Protein AF-A0AA46AKM7-F1 (afdb_monomer_lite)

Foldseek 3Di:
DLVLLLVLLVCCVPDPVCPDPNCVLCLLVNLLSDLVVLVVCVVVVDPSNVLNLLLLQLLVVVCVPPVLSVVSQVVSVVSVNHRDPDDDADPVSNVSSVVVVVVVVVSCPPPPND

pLDDT: mean 87.67, std 10.3, range [48.66, 96.69]

Radius of gyration: 13.29 Å; chains: 1; bounding box: 33×30×36 Å

Structure (mmCIF, N/CA/C/O backbone):
data_AF-A0AA46AKM7-F1
#
_entry.id   AF-A0AA46AKM7-F1
#
loop_
_atom_site.group_PDB
_atom_site.id
_atom_site.type_symbol
_atom_site.label_atom_id
_atom_site.label_alt_id
_atom_site.label_comp_id
_atom_site.label_asym_id
_atom_site.label_entity_id
_atom_site.label_seq_id
_atom_site.pdbx_PDB_ins_code
_atom_site.Cartn_x
_atom_site.Cartn_y
_atom_site.Cartn_z
_atom_site.occupancy
_atom_site.B_iso_or_equiv
_atom_site.auth_seq_id
_atom_site.auth_comp_id
_atom_site.auth_asym_id
_atom_site.auth_atom_id
_atom_site.pdbx_PDB_model_num
ATOM 1 N N . MET A 1 1 ? 4.444 -9.827 -8.422 1.00 75.00 1 MET A N 1
ATOM 2 C CA . MET A 1 1 ? 3.774 -8.512 -8.361 1.00 75.00 1 MET A CA 1
ATOM 3 C C . MET A 1 1 ? 4.142 -7.679 -7.130 1.00 75.00 1 MET A C 1
ATOM 5 O O . MET A 1 1 ? 4.759 -6.644 -7.313 1.00 75.00 1 MET A O 1
ATOM 9 N N . TYR A 1 2 ? 3.870 -8.117 -5.889 1.00 81.25 2 TYR A N 1
ATOM 10 C CA . TYR A 1 2 ? 4.211 -7.331 -4.679 1.00 81.25 2 TYR A CA 1
ATOM 11 C C . TYR A 1 2 ? 5.691 -6.913 -4.609 1.00 81.25 2 TYR A C 1
ATOM 13 O O . TYR A 1 2 ? 5.985 -5.756 -4.356 1.00 81.25 2 TYR A O 1
ATOM 21 N N . ARG A 1 3 ? 6.627 -7.825 -4.919 1.00 84.81 3 ARG A N 1
ATOM 22 C CA . ARG A 1 3 ? 8.068 -7.514 -4.978 1.00 84.81 3 ARG A CA 1
ATOM 23 C C . ARG A 1 3 ? 8.402 -6.418 -5.999 1.00 84.81 3 ARG A C 1
ATOM 25 O O . ARG A 1 3 ? 9.187 -5.534 -5.695 1.00 84.81 3 ARG A O 1
ATOM 32 N N . ILE A 1 4 ? 7.775 -6.462 -7.173 1.00 83.69 4 ILE A N 1
ATOM 33 C CA . ILE A 1 4 ? 7.975 -5.480 -8.250 1.00 83.69 4 ILE A CA 1
ATOM 34 C C . ILE A 1 4 ? 7.446 -4.113 -7.811 1.00 83.69 4 ILE A C 1
ATOM 36 O O . ILE A 1 4 ? 8.093 -3.098 -8.054 1.00 83.69 4 ILE A O 1
ATOM 40 N N . LEU A 1 5 ? 6.309 -4.079 -7.104 1.00 87.75 5 LEU A N 1
ATOM 41 C CA . LEU A 1 5 ? 5.810 -2.853 -6.484 1.00 87.75 5 LEU A CA 1
ATOM 42 C C . LEU A 1 5 ? 6.773 -2.335 -5.414 1.00 87.75 5 LEU A C 1
ATOM 44 O O . LEU A 1 5 ? 7.080 -1.150 -5.425 1.00 87.75 5 LEU A O 1
ATOM 48 N N . SER A 1 6 ? 7.276 -3.196 -4.525 1.00 89.19 6 SER A N 1
ATOM 49 C CA . SER A 1 6 ? 8.264 -2.814 -3.509 1.00 89.19 6 SER A CA 1
ATOM 50 C C . SER A 1 6 ? 9.523 -2.214 -4.136 1.00 89.19 6 SER A C 1
ATOM 52 O O . SER A 1 6 ? 9.982 -1.166 -3.691 1.00 89.19 6 SER A O 1
ATOM 54 N N . GLU A 1 7 ? 10.055 -2.834 -5.192 1.00 88.56 7 GLU A N 1
ATOM 55 C CA . GLU A 1 7 ? 11.215 -2.332 -5.938 1.00 88.56 7 GLU A CA 1
ATOM 56 C C . GLU A 1 7 ? 10.895 -1.000 -6.632 1.00 88.56 7 GLU A C 1
ATOM 58 O O . GLU A 1 7 ? 11.678 -0.059 -6.552 1.00 88.56 7 GLU A O 1
ATOM 63 N N . SER A 1 8 ? 9.709 -0.875 -7.233 1.00 88.88 8 SER A N 1
ATOM 64 C CA . SER A 1 8 ? 9.261 0.353 -7.902 1.00 88.88 8 SER A CA 1
ATOM 65 C C . SER A 1 8 ? 9.059 1.509 -6.918 1.00 88.88 8 SER A C 1
ATOM 67 O O . SER A 1 8 ? 9.483 2.626 -7.199 1.00 88.88 8 SER A O 1
ATOM 69 N N . VAL A 1 9 ? 8.470 1.252 -5.745 1.00 90.38 9 VAL A N 1
ATOM 70 C CA . VAL A 1 9 ? 8.343 2.233 -4.655 1.00 90.38 9 VAL A CA 1
ATOM 71 C C . VAL A 1 9 ? 9.720 2.612 -4.121 1.00 90.38 9 VAL A C 1
ATOM 73 O O . VAL A 1 9 ? 9.983 3.793 -3.919 1.00 90.38 9 VAL A O 1
ATOM 76 N N . ASN A 1 10 ? 10.623 1.646 -3.935 1.00 89.44 10 ASN A N 1
ATOM 77 C CA . ASN A 1 10 ? 11.985 1.933 -3.499 1.00 89.44 10 ASN A CA 1
ATOM 78 C C . ASN A 1 10 ? 12.726 2.817 -4.513 1.00 89.44 10 ASN A C 1
ATOM 80 O O . ASN A 1 10 ? 13.341 3.805 -4.125 1.00 89.44 10 ASN A O 1
ATOM 84 N N . ASN A 1 11 ? 12.628 2.512 -5.806 1.00 88.56 11 ASN A N 1
ATOM 85 C CA . ASN A 1 11 ? 13.231 3.330 -6.857 1.00 88.56 11 ASN A CA 1
ATOM 86 C C . ASN A 1 11 ? 12.619 4.732 -6.877 1.00 88.56 11 ASN A C 1
ATOM 88 O O . ASN A 1 11 ? 13.351 5.714 -6.876 1.00 88.56 11 ASN A O 1
ATOM 92 N N . TYR A 1 12 ? 11.290 4.830 -6.795 1.00 87.12 12 TYR A N 1
ATOM 93 C CA . TYR A 1 12 ? 10.586 6.108 -6.729 1.00 87.12 12 TYR A CA 1
ATOM 94 C C . TYR A 1 12 ? 11.040 6.958 -5.538 1.00 87.12 12 TYR A C 1
ATOM 96 O O . TYR A 1 12 ? 11.231 8.161 -5.681 1.00 87.12 12 TYR A O 1
ATOM 104 N N . MET A 1 13 ? 11.234 6.348 -4.366 1.00 87.44 13 MET A N 1
ATOM 105 C CA . MET A 1 13 ? 11.652 7.048 -3.148 1.00 87.44 13 MET A CA 1
ATOM 106 C C . MET A 1 13 ? 13.134 7.433 -3.135 1.00 87.44 13 MET A C 1
ATOM 108 O O . MET A 1 13 ? 13.497 8.320 -2.368 1.00 87.44 13 MET A O 1
ATOM 112 N N . ASN A 1 14 ? 13.972 6.794 -3.953 1.00 87.19 14 ASN A N 1
ATOM 113 C CA . ASN A 1 14 ? 15.400 7.100 -4.071 1.00 87.19 14 ASN A CA 1
ATOM 114 C C . ASN A 1 14 ? 15.741 7.941 -5.313 1.00 87.19 14 ASN A C 1
ATOM 116 O O . ASN A 1 14 ? 16.889 8.348 -5.467 1.00 87.19 14 ASN A O 1
ATOM 120 N N . ASP A 1 15 ? 14.769 8.220 -6.184 1.00 83.56 15 ASP A N 1
ATOM 121 C CA . ASP A 1 15 ? 14.957 9.094 -7.338 1.00 83.56 15 ASP A CA 1
ATOM 122 C C . ASP A 1 15 ? 15.110 10.562 -6.874 1.00 83.56 15 ASP A C 1
ATOM 124 O O . ASP A 1 15 ? 14.204 11.107 -6.233 1.00 83.56 15 ASP A O 1
ATOM 128 N N . PRO A 1 16 ? 16.236 11.236 -7.167 1.00 79.31 16 PRO A N 1
ATOM 129 C CA . PRO A 1 16 ? 16.405 12.650 -6.838 1.00 79.31 16 PRO A CA 1
ATOM 130 C C . PRO A 1 16 ? 15.400 13.551 -7.578 1.00 79.31 16 PRO A C 1
ATOM 132 O O . PRO A 1 16 ? 15.034 14.608 -7.071 1.00 79.31 16 PRO A O 1
ATOM 135 N N . ALA A 1 17 ? 14.875 13.134 -8.737 1.00 76.19 17 ALA A N 1
ATOM 136 C CA . ALA A 1 17 ? 13.863 13.888 -9.482 1.00 76.19 17 ALA A CA 1
ATOM 137 C C . ALA A 1 17 ? 12.466 13.858 -8.830 1.00 76.19 17 ALA A C 1
ATOM 139 O O . ALA A 1 17 ? 11.579 14.624 -9.223 1.00 76.19 17 ALA A O 1
ATOM 140 N N . THR A 1 18 ? 12.244 12.982 -7.844 1.00 69.38 18 THR A N 1
ATOM 141 C CA . THR A 1 18 ? 10.993 12.907 -7.073 1.00 69.38 18 THR A CA 1
ATOM 142 C C . THR A 1 18 ? 11.090 13.610 -5.717 1.00 69.38 18 THR A C 1
ATOM 144 O O . THR A 1 18 ? 10.127 13.574 -4.945 1.00 69.38 18 THR A O 1
ATOM 147 N N . GLU A 1 19 ? 12.210 14.276 -5.407 1.00 66.81 19 GLU A N 1
ATOM 148 C CA . GLU A 1 19 ? 12.358 15.035 -4.165 1.00 66.81 19 GLU A CA 1
ATOM 149 C C . GLU A 1 19 ? 11.313 16.161 -4.026 1.00 66.81 19 GLU A C 1
ATOM 151 O O . GLU A 1 19 ? 10.857 16.774 -4.993 1.00 66.81 19 GLU A O 1
ATOM 156 N N . GLY A 1 20 ? 10.892 16.423 -2.784 1.00 70.38 20 GLY A N 1
ATOM 157 C CA . GLY A 1 20 ? 9.923 17.470 -2.457 1.00 70.38 20 GLY A CA 1
ATOM 158 C C . GLY A 1 20 ? 8.460 17.014 -2.515 1.00 70.38 20 GLY A C 1
ATOM 159 O O . GLY A 1 20 ? 8.081 16.004 -1.918 1.00 70.38 20 GLY A O 1
ATOM 160 N N . ALA A 1 21 ? 7.606 17.790 -3.192 1.00 59.84 21 ALA A N 1
ATOM 161 C CA . ALA A 1 21 ? 6.146 17.644 -3.141 1.00 59.84 21 ALA A CA 1
ATOM 162 C C . ALA A 1 21 ? 5.630 16.272 -3.611 1.00 59.84 21 ALA A C 1
ATOM 164 O O . ALA A 1 21 ? 4.587 15.833 -3.142 1.00 59.84 21 ALA A O 1
ATOM 165 N N . ARG A 1 22 ? 6.366 15.562 -4.475 1.00 62.97 22 ARG A N 1
ATOM 166 C CA . ARG A 1 22 ? 5.979 14.227 -4.967 1.00 62.97 22 ARG A CA 1
ATOM 167 C C . ARG A 1 22 ? 6.113 13.121 -3.915 1.00 62.97 22 ARG A C 1
ATOM 169 O O . ARG A 1 22 ? 5.372 12.148 -3.965 1.00 62.97 22 ARG A O 1
ATOM 176 N N . ARG A 1 23 ? 6.985 13.284 -2.910 1.00 74.00 23 ARG A N 1
ATOM 177 C CA . ARG A 1 23 ? 7.021 12.387 -1.737 1.00 74.00 23 ARG A CA 1
ATOM 178 C C . ARG A 1 23 ? 5.892 12.680 -0.747 1.00 74.00 23 ARG A C 1
ATOM 180 O O . ARG A 1 23 ? 5.599 11.845 0.113 1.00 74.00 23 ARG A O 1
ATOM 187 N N . LYS A 1 24 ? 5.244 13.848 -0.846 1.00 73.19 24 LYS A N 1
ATOM 188 C CA . LYS A 1 24 ? 4.124 14.217 0.023 1.00 73.19 24 LYS A CA 1
ATOM 189 C C . LYS A 1 24 ? 2.959 13.271 -0.269 1.00 73.19 24 LYS A C 1
ATOM 191 O O . LYS A 1 24 ? 2.427 13.251 -1.368 1.00 73.19 24 LYS A O 1
ATOM 196 N N . GLY A 1 25 ? 2.587 12.463 0.720 1.00 80.69 25 GLY A N 1
ATOM 197 C CA . GLY A 1 25 ? 1.519 11.472 0.576 1.00 80.69 25 GLY A CA 1
ATOM 198 C C . GLY A 1 25 ? 1.977 10.074 0.152 1.00 80.69 25 GLY A C 1
ATOM 199 O O . GLY A 1 25 ? 1.134 9.183 0.103 1.00 80.69 25 GLY A O 1
ATOM 200 N N . MET A 1 26 ? 3.279 9.837 -0.057 1.00 90.50 26 MET A N 1
ATOM 201 C CA . MET A 1 26 ? 3.813 8.490 -0.318 1.00 90.50 26 MET A CA 1
ATOM 202 C C . MET A 1 26 ? 3.838 7.595 0.922 1.00 90.50 26 MET A C 1
ATOM 204 O O . MET A 1 26 ? 3.904 6.379 0.784 1.00 90.50 26 MET A O 1
ATOM 208 N N . SER A 1 27 ? 3.776 8.158 2.133 1.00 92.94 27 SER A N 1
ATOM 209 C CA . SER A 1 27 ? 3.947 7.387 3.371 1.00 92.94 27 SER A CA 1
ATOM 210 C C . SER A 1 27 ? 3.005 6.177 3.480 1.00 92.94 27 SER A C 1
ATOM 212 O O . SER A 1 27 ? 3.507 5.100 3.807 1.00 92.94 27 SER A O 1
ATOM 214 N N . PRO A 1 28 ? 1.696 6.279 3.162 1.00 94.75 28 PRO A N 1
ATOM 215 C CA . PRO A 1 28 ? 0.813 5.112 3.150 1.00 94.75 28 PRO A CA 1
ATOM 216 C C . PRO A 1 28 ? 1.199 4.069 2.095 1.00 94.75 28 PRO A C 1
ATOM 218 O O . PRO A 1 28 ? 1.216 2.880 2.392 1.00 94.75 28 PRO A O 1
ATOM 221 N N . ILE A 1 29 ? 1.607 4.491 0.893 1.00 94.56 29 ILE A N 1
ATOM 222 C CA . ILE A 1 29 ? 2.086 3.587 -0.171 1.00 94.56 29 ILE A CA 1
ATOM 223 C C . ILE A 1 29 ? 3.361 2.856 0.269 1.00 94.56 29 ILE A C 1
ATOM 225 O O . ILE A 1 29 ? 3.480 1.646 0.087 1.00 94.56 29 ILE A O 1
ATOM 229 N N . CYS A 1 30 ? 4.297 3.568 0.900 1.00 94.25 30 CYS A N 1
ATOM 230 C CA . CYS A 1 30 ? 5.500 2.976 1.478 1.00 94.25 30 CYS A CA 1
ATOM 231 C C . CYS A 1 30 ? 5.160 1.947 2.561 1.00 94.25 30 CYS A C 1
ATOM 233 O O . CYS A 1 30 ? 5.837 0.927 2.668 1.00 94.25 30 CYS A O 1
ATOM 235 N N . LEU A 1 31 ? 4.108 2.190 3.350 1.00 95.81 31 LEU A N 1
ATOM 236 C CA . LEU A 1 31 ? 3.665 1.235 4.358 1.00 95.81 31 LEU A CA 1
ATOM 237 C C . LEU A 1 31 ? 3.033 -0.018 3.728 1.00 95.81 31 LEU A C 1
ATOM 239 O O . LEU A 1 31 ? 3.261 -1.114 4.231 1.00 95.81 31 LEU A O 1
ATOM 243 N N . LEU A 1 32 ? 2.318 0.112 2.603 1.00 94.44 32 LEU A N 1
ATOM 244 C CA . LEU A 1 32 ? 1.746 -1.031 1.873 1.00 94.44 32 LEU A CA 1
ATOM 245 C C . LEU A 1 32 ? 2.801 -2.001 1.328 1.00 94.44 32 LEU A C 1
ATOM 247 O O . LEU A 1 32 ? 2.506 -3.181 1.162 1.00 94.44 32 LEU A O 1
ATOM 251 N N . VAL A 1 33 ? 4.016 -1.526 1.036 1.00 93.56 33 VAL A N 1
ATOM 252 C CA . VAL A 1 33 ? 5.097 -2.373 0.504 1.00 93.56 33 VAL A CA 1
ATOM 253 C C . VAL A 1 33 ? 6.041 -2.926 1.574 1.00 93.56 33 VAL A C 1
ATOM 255 O O . VAL A 1 33 ? 6.857 -3.796 1.256 1.00 93.56 33 VAL A O 1
ATOM 258 N N . ASP A 1 34 ? 5.891 -2.524 2.837 1.00 94.50 34 ASP A N 1
ATOM 259 C CA . ASP A 1 34 ? 6.665 -3.025 3.979 1.00 94.50 34 ASP A CA 1
ATOM 260 C C . ASP A 1 34 ? 5.745 -3.696 5.007 1.00 94.50 34 ASP A C 1
ATOM 262 O O . ASP A 1 34 ? 5.226 -3.073 5.935 1.00 94.50 34 ASP A O 1
ATOM 266 N N . ALA A 1 35 ? 5.564 -5.011 4.857 1.00 93.06 35 ALA A N 1
ATOM 267 C CA . ALA A 1 35 ? 4.643 -5.760 5.698 1.00 93.06 35 ALA A CA 1
ATOM 268 C C . ALA A 1 35 ? 5.028 -5.795 7.171 1.00 93.06 35 ALA A C 1
ATOM 270 O O . ALA A 1 35 ? 4.149 -5.769 8.031 1.00 93.06 35 ALA A O 1
ATOM 271 N N . ARG A 1 36 ? 6.327 -5.821 7.478 1.00 94.69 36 ARG A N 1
ATOM 272 C CA . ARG A 1 36 ? 6.782 -5.804 8.866 1.00 94.69 36 ARG A CA 1
ATOM 273 C C . ARG A 1 36 ? 6.396 -4.478 9.511 1.00 94.69 36 ARG A C 1
ATOM 275 O O . ARG A 1 36 ? 5.716 -4.473 10.536 1.00 94.69 36 ARG A O 1
ATOM 282 N N . ARG A 1 37 ? 6.755 -3.368 8.864 1.00 96.06 37 ARG A N 1
ATOM 283 C CA . ARG A 1 37 ? 6.457 -2.026 9.365 1.00 96.06 37 ARG A CA 1
ATOM 284 C C . ARG A 1 37 ? 4.957 -1.766 9.436 1.00 96.06 37 ARG A C 1
ATOM 286 O O . ARG A 1 37 ? 4.499 -1.149 10.391 1.00 96.06 37 ARG A O 1
ATOM 293 N N . TYR A 1 38 ? 4.177 -2.262 8.478 1.00 96.62 38 TYR A N 1
ATOM 294 C CA . TYR A 1 38 ? 2.717 -2.187 8.531 1.00 96.62 38 TYR A CA 1
ATOM 295 C C . TYR A 1 38 ? 2.165 -2.811 9.814 1.00 96.62 38 TYR A C 1
ATOM 297 O O . TYR A 1 38 ? 1.381 -2.181 10.523 1.00 96.62 38 TYR A O 1
ATOM 305 N N . HIS A 1 39 ? 2.599 -4.031 10.146 1.00 95.12 39 HIS A N 1
ATOM 306 C CA . HIS A 1 39 ? 2.128 -4.728 11.345 1.00 95.12 39 HIS A CA 1
ATOM 307 C C . HIS A 1 39 ? 2.586 -4.040 12.634 1.00 95.12 39 HIS A C 1
ATOM 309 O O . HIS A 1 39 ? 1.811 -3.979 13.584 1.00 95.12 39 HIS A O 1
ATOM 315 N N . GLU A 1 40 ? 3.786 -3.459 12.660 1.00 96.69 40 GLU A N 1
ATOM 316 C CA . GLU A 1 40 ? 4.259 -2.630 13.779 1.00 96.69 40 GLU A CA 1
ATOM 317 C C . GLU A 1 40 ? 3.386 -1.379 13.968 1.00 96.69 40 GLU A C 1
ATOM 319 O O . GLU A 1 40 ? 2.918 -1.109 15.073 1.00 96.69 40 GLU A O 1
ATOM 324 N N . GLN A 1 41 ? 3.105 -0.644 12.886 1.00 95.38 41 GLN A N 1
ATOM 325 C CA . GLN A 1 41 ? 2.243 0.544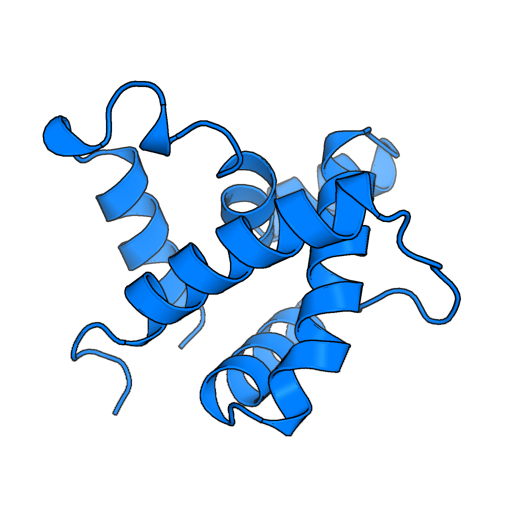 12.913 1.00 95.38 41 GLN A CA 1
ATOM 326 C C . GLN A 1 41 ? 0.797 0.194 13.294 1.00 95.38 41 GLN A C 1
ATOM 328 O O . GLN A 1 41 ? 0.148 0.968 13.994 1.00 95.38 41 GLN A O 1
ATOM 333 N N . ARG A 1 42 ? 0.310 -0.987 12.885 1.00 95.31 42 ARG A N 1
ATOM 334 C CA . ARG A 1 42 ? -0.993 -1.527 13.296 1.00 95.31 42 ARG A CA 1
ATOM 335 C C . ARG A 1 42 ? -1.053 -1.770 14.800 1.00 95.31 42 ARG A C 1
ATOM 337 O O . ARG A 1 42 ? -2.021 -1.372 15.432 1.00 95.31 42 ARG A O 1
ATOM 344 N N . LEU A 1 43 ? -0.034 -2.411 15.375 1.00 95.56 43 LEU A N 1
ATOM 345 C CA . LEU A 1 43 ? 0.028 -2.664 16.821 1.00 95.56 43 LEU A CA 1
ATOM 346 C C . LEU A 1 43 ? 0.094 -1.361 17.627 1.00 95.56 43 LEU A C 1
ATOM 348 O O . LEU A 1 43 ? -0.473 -1.277 18.710 1.00 95.56 43 LEU A O 1
ATOM 352 N N . GLN A 1 44 ? 0.766 -0.348 17.083 1.00 96.00 44 GLN A N 1
ATOM 353 C CA . GLN A 1 44 ? 0.889 0.979 17.689 1.00 96.00 44 GLN A CA 1
ATOM 354 C C . GLN A 1 44 ? -0.316 1.895 17.414 1.00 96.00 44 GLN A C 1
ATOM 356 O O . GLN A 1 44 ? -0.373 2.989 17.968 1.00 96.00 44 GLN A O 1
ATOM 361 N N . ASN A 1 45 ? -1.256 1.470 16.561 1.00 93.19 45 ASN A N 1
ATOM 362 C CA . ASN A 1 45 ? -2.436 2.226 16.143 1.00 93.19 45 ASN A CA 1
ATOM 363 C C . ASN A 1 45 ? -2.123 3.677 15.719 1.00 93.19 45 ASN A C 1
ATOM 365 O O . ASN A 1 45 ? -2.683 4.644 16.236 1.00 93.19 45 ASN A O 1
ATOM 369 N N . THR A 1 46 ? -1.163 3.841 14.808 1.00 95.38 46 THR A N 1
ATOM 370 C CA . THR A 1 46 ? -0.653 5.171 14.445 1.00 95.38 46 THR A CA 1
ATOM 371 C C . THR A 1 46 ? -1.540 5.900 13.425 1.00 95.38 46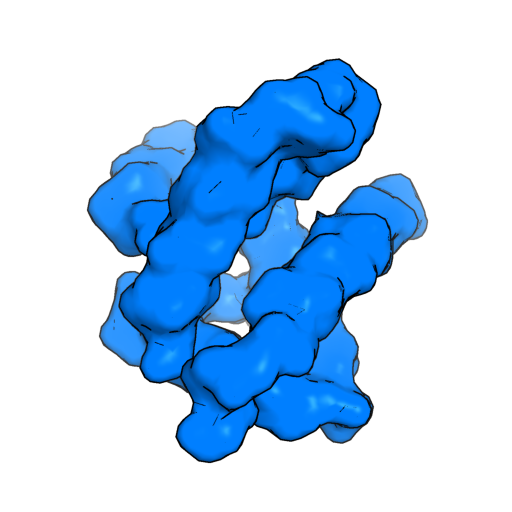 THR A C 1
ATOM 373 O O . THR A 1 46 ? -2.265 5.264 12.655 1.00 95.38 46 THR A O 1
ATOM 376 N N . PRO A 1 47 ? -1.429 7.240 13.305 1.00 94.44 47 PRO A N 1
ATOM 377 C CA . PRO A 1 47 ? -2.107 7.989 12.243 1.00 94.44 47 PRO A CA 1
ATOM 378 C C . PRO A 1 47 ? -1.751 7.496 10.835 1.00 94.44 47 PRO A C 1
ATOM 380 O O . PRO A 1 47 ? -2.602 7.465 9.952 1.00 94.44 47 PRO A O 1
ATOM 383 N N . LEU A 1 48 ? -0.503 7.058 10.628 1.00 94.94 48 LEU A N 1
ATOM 384 C CA . LEU A 1 48 ? -0.063 6.496 9.353 1.00 94.94 48 LEU A CA 1
ATOM 385 C C . LEU A 1 48 ? -0.785 5.179 9.035 1.00 94.94 48 LEU A C 1
ATOM 387 O O . LEU A 1 48 ? -1.163 4.949 7.885 1.00 94.94 48 LEU A O 1
ATOM 391 N N . TYR A 1 49 ? -0.998 4.325 10.040 1.00 95.56 49 TYR A N 1
ATOM 392 C CA . TYR A 1 49 ? -1.784 3.106 9.879 1.00 95.56 49 TYR A CA 1
ATOM 393 C C . TYR A 1 49 ? -3.229 3.427 9.475 1.00 95.56 49 TYR A C 1
ATOM 395 O O . TYR A 1 49 ? -3.716 2.863 8.497 1.00 95.56 49 TYR A O 1
ATOM 403 N N . HIS A 1 50 ? -3.877 4.387 10.141 1.00 94.06 50 HIS A N 1
ATOM 404 C CA . HIS A 1 50 ? -5.231 4.825 9.780 1.00 94.06 50 HIS A CA 1
ATOM 405 C C . HIS A 1 50 ? -5.308 5.372 8.349 1.00 94.06 50 HIS A C 1
ATOM 407 O O . HIS A 1 50 ? -6.163 4.943 7.580 1.00 94.06 50 HIS A O 1
ATOM 413 N N . GLN A 1 51 ? -4.358 6.218 7.945 1.00 94.81 51 GLN A N 1
ATOM 414 C CA . GLN A 1 51 ? -4.274 6.709 6.563 1.00 94.81 51 GLN A CA 1
ATOM 415 C C . GLN A 1 51 ? -4.077 5.580 5.544 1.00 94.81 51 GLN A C 1
ATOM 417 O O . GLN A 1 51 ? -4.574 5.641 4.423 1.00 94.81 51 GLN A O 1
ATOM 422 N N . THR A 1 52 ? -3.354 4.530 5.927 1.00 95.94 52 THR A N 1
ATOM 423 C CA . THR A 1 52 ? -3.148 3.353 5.074 1.00 95.94 52 THR A CA 1
ATOM 424 C C . THR A 1 52 ? -4.408 2.490 4.992 1.00 95.94 52 THR A C 1
ATOM 426 O O . THR A 1 52 ? -4.700 1.937 3.937 1.00 95.94 52 THR A O 1
ATOM 429 N N . GLN A 1 53 ? -5.191 2.405 6.069 1.00 95.44 53 GLN A N 1
ATOM 430 C CA . GLN A 1 53 ? -6.498 1.742 6.079 1.00 95.44 53 GLN A CA 1
ATOM 431 C C . GLN A 1 53 ? -7.518 2.470 5.196 1.00 95.44 53 GLN A C 1
ATOM 433 O O . GLN A 1 53 ? -8.246 1.823 4.446 1.00 95.44 53 GLN A O 1
ATOM 438 N N . GLU A 1 54 ? -7.530 3.803 5.224 1.00 95.75 54 GLU A N 1
ATOM 439 C CA . GLU A 1 54 ? -8.328 4.613 4.299 1.00 95.75 54 GLU A CA 1
ATOM 440 C C . GLU A 1 54 ? -7.931 4.352 2.842 1.00 95.75 54 GLU A C 1
ATOM 442 O O . GLU A 1 54 ? -8.799 4.100 2.005 1.00 95.75 54 GLU A O 1
ATOM 447 N N . LEU A 1 55 ? -6.624 4.315 2.552 1.00 95.94 55 LEU A N 1
ATOM 448 C CA . LEU A 1 55 ? -6.119 3.981 1.220 1.00 95.94 55 LEU A CA 1
ATOM 449 C C . LEU A 1 55 ? -6.536 2.568 0.786 1.00 95.94 55 LEU A C 1
ATOM 451 O O . LEU A 1 55 ? -6.957 2.389 -0.352 1.00 95.94 55 LEU A O 1
ATOM 455 N N . LEU A 1 56 ? -6.462 1.567 1.669 1.00 95.62 56 LEU A N 1
ATOM 456 C CA . LEU A 1 56 ? -6.936 0.208 1.377 1.00 95.62 56 LEU A CA 1
ATOM 457 C C . LEU A 1 56 ? -8.441 0.179 1.083 1.00 95.62 56 LEU A C 1
ATOM 459 O O . LEU A 1 56 ? -8.868 -0.490 0.143 1.00 95.62 56 LEU A O 1
ATOM 463 N N . CYS A 1 57 ? -9.241 0.923 1.852 1.00 95.12 57 CYS A N 1
ATOM 464 C CA . CYS A 1 57 ? -10.678 1.048 1.616 1.00 95.12 57 CYS A CA 1
ATOM 465 C C . CYS A 1 57 ? -10.962 1.658 0.238 1.00 95.12 57 CYS A C 1
ATOM 467 O O . CYS A 1 57 ? -11.744 1.107 -0.535 1.00 95.12 57 CYS A O 1
ATOM 469 N N . PHE A 1 58 ? -10.273 2.749 -0.099 1.00 94.88 58 PHE A N 1
ATOM 470 C CA . PHE A 1 58 ? -10.408 3.409 -1.394 1.00 94.88 58 PHE A CA 1
ATOM 471 C C . PHE A 1 58 ? -9.920 2.522 -2.551 1.00 94.88 58 PHE A C 1
ATOM 473 O O . PHE A 1 58 ? -10.536 2.482 -3.612 1.00 94.88 58 PHE A O 1
ATOM 480 N N . LEU A 1 59 ? -8.835 1.766 -2.355 1.00 93.44 59 LEU A N 1
ATOM 481 C CA . LEU A 1 59 ? -8.330 0.810 -3.343 1.00 93.44 59 LEU A CA 1
ATOM 482 C C . LEU A 1 59 ? -9.357 -0.276 -3.665 1.00 93.44 59 LEU A C 1
ATOM 484 O O . LEU A 1 59 ? -9.474 -0.638 -4.830 1.00 93.44 59 LEU A O 1
ATOM 488 N N . ARG A 1 60 ? -10.104 -0.761 -2.666 1.00 92.75 60 ARG A N 1
ATOM 489 C CA . ARG A 1 60 ? -11.193 -1.731 -2.862 1.00 92.75 60 ARG A CA 1
ATOM 490 C C . ARG A 1 60 ? -12.334 -1.158 -3.703 1.00 92.75 60 ARG A C 1
ATOM 492 O O . ARG A 1 60 ? -12.870 -1.862 -4.548 1.00 92.75 60 ARG A O 1
ATOM 499 N N . GLU A 1 61 ? -12.696 0.108 -3.500 1.00 91.38 61 GLU A N 1
ATOM 500 C CA . GLU A 1 61 ? -13.681 0.785 -4.359 1.00 91.38 61 GLU A CA 1
ATOM 501 C C . GLU A 1 61 ? -13.142 0.922 -5.796 1.00 91.38 61 GLU A C 1
ATOM 503 O O . GLU A 1 61 ? -13.827 0.599 -6.763 1.00 91.38 61 GLU A O 1
ATOM 508 N N . ALA A 1 62 ? -11.879 1.335 -5.941 1.00 90.38 62 ALA A N 1
ATOM 509 C CA . ALA A 1 62 ? -11.246 1.580 -7.236 1.00 90.38 62 ALA A CA 1
ATOM 510 C C . ALA A 1 62 ? -10.845 0.306 -8.007 1.00 90.38 62 ALA A C 1
ATOM 512 O O . ALA A 1 62 ? -10.584 0.384 -9.212 1.00 90.38 62 ALA A O 1
ATOM 513 N N . SER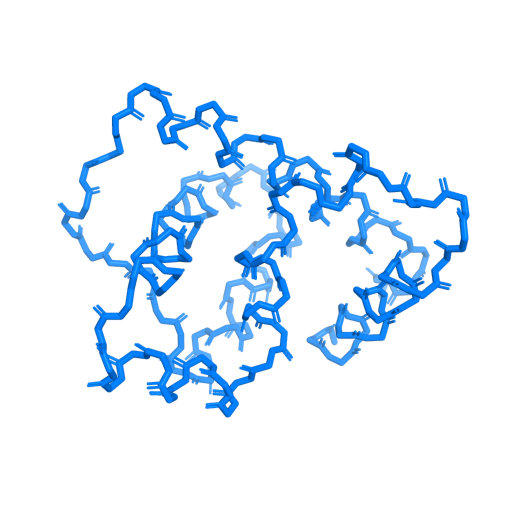 A 1 63 ? -10.740 -0.853 -7.348 1.00 89.12 63 SER A N 1
ATOM 514 C CA . SER A 1 63 ? -10.313 -2.103 -7.988 1.00 89.12 63 SER A CA 1
ATOM 515 C C . SER A 1 63 ? -11.371 -2.693 -8.906 1.00 89.12 63 SER A C 1
ATOM 517 O O . SER A 1 63 ? -11.005 -3.368 -9.863 1.00 89.12 63 SER A O 1
ATOM 519 N N . ALA A 1 64 ? -12.651 -2.380 -8.678 1.00 86.38 64 ALA A N 1
ATOM 520 C CA . ALA A 1 64 ? -13.754 -2.807 -9.541 1.00 86.38 64 ALA A CA 1
ATOM 521 C C . ALA A 1 64 ? -13.550 -2.407 -11.017 1.00 86.38 64 ALA A C 1
ATOM 523 O O . ALA A 1 64 ? -14.003 -3.103 -11.920 1.00 86.38 64 ALA A O 1
ATOM 524 N N . GLU A 1 65 ? -12.824 -1.315 -11.268 1.00 85.38 65 GLU A N 1
ATOM 525 C CA . GLU A 1 65 ? -12.550 -0.785 -12.610 1.00 85.38 65 GLU A CA 1
ATOM 526 C C . GLU A 1 65 ? -11.107 -1.048 -13.083 1.00 85.38 65 GLU A C 1
ATOM 528 O O . GLU A 1 65 ? -10.718 -0.635 -14.178 1.00 85.38 65 GLU A O 1
ATOM 533 N N . ASN A 1 66 ? -10.263 -1.689 -12.264 1.00 85.88 66 ASN A N 1
ATOM 534 C CA . ASN A 1 66 ? -8.850 -1.890 -12.581 1.00 85.88 66 ASN A CA 1
ATOM 535 C C . ASN A 1 66 ? -8.328 -3.248 -12.073 1.00 85.88 66 ASN A C 1
ATOM 537 O O . AS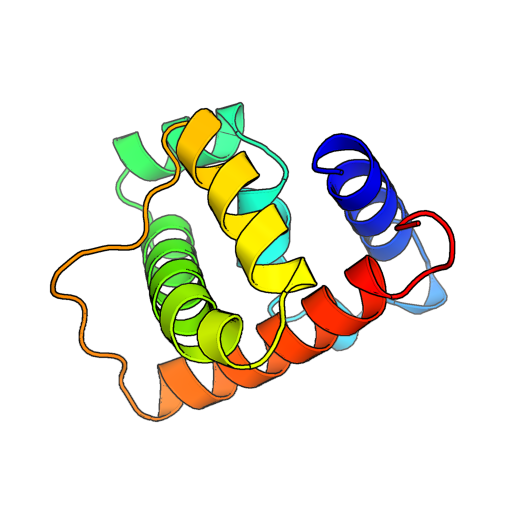N A 1 66 ? -7.903 -3.346 -10.917 1.00 85.88 66 ASN A O 1
ATOM 541 N N . PRO A 1 67 ? -8.227 -4.261 -12.956 1.00 86.75 67 PRO A N 1
ATOM 542 C CA . PRO A 1 67 ? -7.763 -5.603 -12.592 1.00 86.75 67 PRO A CA 1
ATOM 543 C C . PRO A 1 67 ? -6.374 -5.639 -11.942 1.00 86.75 67 PRO A C 1
ATOM 545 O O . PRO A 1 67 ? -6.076 -6.517 -11.141 1.00 86.75 67 PRO A O 1
ATOM 548 N N . ARG A 1 68 ? -5.491 -4.674 -12.236 1.00 87.56 68 ARG A N 1
ATOM 549 C CA . ARG A 1 68 ? -4.163 -4.633 -11.602 1.00 87.56 68 ARG A CA 1
ATOM 550 C C . ARG A 1 68 ? -4.236 -4.191 -10.140 1.00 87.56 68 ARG A C 1
ATOM 552 O O . ARG A 1 68 ? -3.421 -4.639 -9.334 1.00 87.56 68 ARG A O 1
ATOM 559 N N . LEU A 1 69 ? -5.193 -3.325 -9.797 1.00 90.06 69 LEU A N 1
ATOM 560 C CA . LEU A 1 69 ? -5.471 -2.971 -8.404 1.00 90.06 69 LEU A CA 1
ATOM 561 C C . LEU A 1 69 ? -6.107 -4.143 -7.656 1.00 90.06 69 LEU A C 1
ATOM 563 O O . LEU A 1 69 ? -5.760 -4.368 -6.502 1.00 90.06 69 LEU A O 1
ATOM 567 N N . GLU A 1 70 ? -6.964 -4.919 -8.317 1.00 90.38 70 GLU A N 1
ATOM 568 C CA . GLU A 1 70 ? -7.525 -6.149 -7.750 1.00 90.38 70 GLU A CA 1
ATOM 569 C C . GLU A 1 70 ? -6.421 -7.162 -7.413 1.00 90.38 70 GLU A C 1
ATOM 571 O O . GLU A 1 70 ? -6.312 -7.608 -6.270 1.00 90.38 70 GLU A O 1
ATOM 576 N N . THR A 1 71 ? -5.507 -7.442 -8.348 1.00 89.81 71 THR A N 1
ATOM 577 C CA . THR A 1 71 ? -4.364 -8.327 -8.071 1.00 89.81 71 THR A CA 1
ATOM 578 C C . THR A 1 71 ? -3.464 -7.763 -6.965 1.00 89.81 71 THR A C 1
ATOM 580 O O . THR A 1 71 ? -2.873 -8.518 -6.186 1.00 89.81 71 THR A O 1
ATOM 583 N N . LEU A 1 72 ? -3.323 -6.433 -6.874 1.00 90.88 72 LEU A N 1
ATOM 584 C CA . LEU A 1 72 ? -2.555 -5.802 -5.800 1.00 90.88 72 LEU A CA 1
ATOM 585 C C . LEU A 1 72 ? -3.223 -6.064 -4.450 1.00 90.88 72 LEU A C 1
ATOM 587 O O . LEU A 1 72 ? -2.538 -6.511 -3.531 1.00 90.88 72 LEU A O 1
ATOM 591 N N . LEU A 1 73 ? -4.533 -5.833 -4.345 1.00 92.56 73 LEU A N 1
ATOM 592 C CA . LEU A 1 73 ? -5.301 -6.127 -3.138 1.00 92.56 73 LEU A CA 1
ATOM 593 C C . LEU A 1 73 ? -5.135 -7.588 -2.738 1.00 92.56 73 LEU A C 1
ATOM 595 O O . LEU A 1 73 ? -4.726 -7.841 -1.613 1.00 92.56 73 LEU A O 1
ATOM 599 N N . TRP A 1 74 ? -5.281 -8.532 -3.667 1.00 91.44 74 TRP A N 1
ATOM 600 C CA . TRP A 1 74 ? -5.083 -9.955 -3.380 1.00 91.44 74 TRP A CA 1
ATOM 601 C C . TRP A 1 74 ? -3.712 -10.258 -2.743 1.00 91.44 74 TRP A C 1
ATOM 603 O O . TRP A 1 74 ? -3.594 -11.023 -1.781 1.00 91.44 74 TRP A O 1
ATOM 613 N N . HIS A 1 75 ? -2.645 -9.607 -3.216 1.00 91.88 75 HIS A N 1
ATOM 614 C CA . HIS A 1 75 ? -1.328 -9.734 -2.591 1.00 91.88 75 HIS A CA 1
ATOM 615 C C . HIS A 1 75 ? -1.216 -9.061 -1.216 1.00 91.88 75 HIS A C 1
ATOM 617 O O . HIS A 1 75 ? -0.454 -9.539 -0.370 1.00 91.88 75 HIS A O 1
ATOM 623 N N . LEU A 1 76 ? -1.903 -7.946 -0.988 1.00 93.88 76 LEU A N 1
ATOM 624 C CA . LEU A 1 76 ? -1.936 -7.276 0.314 1.00 93.88 76 LEU A CA 1
ATOM 625 C C . LEU A 1 76 ? -2.713 -8.127 1.333 1.00 93.88 76 LEU A C 1
ATOM 627 O O . LEU A 1 76 ? -2.239 -8.359 2.450 1.00 93.88 76 LEU A O 1
ATOM 631 N N . GLU A 1 77 ? -3.831 -8.712 0.913 1.00 93.50 77 GLU A N 1
ATOM 632 C CA . GLU A 1 77 ? -4.649 -9.627 1.709 1.00 93.50 77 GLU A CA 1
ATOM 633 C C . GLU A 1 77 ? -3.874 -10.882 2.112 1.00 93.50 77 GLU A C 1
ATOM 635 O O . GLU A 1 77 ? -3.869 -11.252 3.289 1.00 93.50 77 GLU A O 1
ATOM 640 N N . SER A 1 78 ? -3.104 -11.473 1.188 1.00 92.81 78 SER A N 1
ATOM 641 C CA . SER A 1 78 ? -2.235 -12.622 1.489 1.00 92.81 78 SER A CA 1
ATOM 642 C C . SER A 1 78 ? -1.186 -12.317 2.575 1.00 92.81 78 SER A C 1
ATOM 644 O O . SER A 1 78 ? -0.588 -13.231 3.141 1.00 92.81 78 SER A O 1
ATOM 646 N N . ARG A 1 79 ? -0.934 -11.032 2.862 1.00 93.69 79 ARG A N 1
ATOM 647 C CA . ARG A 1 79 ? -0.012 -10.525 3.896 1.00 93.69 79 ARG A CA 1
ATOM 648 C C . ARG A 1 79 ? -0.734 -9.999 5.138 1.00 93.69 79 ARG A C 1
ATOM 650 O O . ARG A 1 79 ? -0.094 -9.413 6.014 1.00 93.69 79 ARG A O 1
ATOM 657 N N . ARG A 1 80 ? -2.045 -10.242 5.242 1.00 94.19 80 ARG A N 1
ATOM 658 C CA . ARG A 1 80 ? -2.933 -9.769 6.315 1.00 94.19 80 ARG A CA 1
ATOM 659 C C . ARG A 1 80 ? -3.061 -8.240 6.376 1.00 94.19 80 ARG A C 1
ATOM 661 O O . ARG A 1 80 ? -3.232 -7.683 7.461 1.00 94.19 80 ARG A O 1
ATOM 668 N N . MET A 1 81 ? -2.976 -7.569 5.227 1.00 94.62 81 MET A N 1
ATOM 669 C CA . MET A 1 81 ? -3.312 -6.152 5.064 1.00 94.62 81 MET A CA 1
ATOM 670 C C . MET A 1 81 ? -4.676 -6.046 4.393 1.00 94.62 81 MET A C 1
ATOM 672 O O . MET A 1 81 ? -4.780 -5.959 3.173 1.00 94.62 81 MET A O 1
ATOM 676 N N . LEU A 1 82 ? -5.725 -6.135 5.200 1.00 91.56 82 LEU A N 1
ATOM 677 C CA . LEU A 1 82 ? -7.097 -6.154 4.710 1.00 91.56 82 LEU A CA 1
ATOM 678 C C . LEU A 1 82 ? -7.676 -4.735 4.724 1.00 91.56 82 LEU A C 1
ATOM 680 O O . LEU A 1 82 ? -7.387 -3.977 5.663 1.00 91.56 82 LEU A O 1
ATOM 684 N N . PRO A 1 83 ? -8.485 -4.367 3.716 1.00 87.25 83 PRO A N 1
ATOM 685 C CA . PRO A 1 83 ? -9.277 -3.158 3.788 1.00 87.25 83 PRO A CA 1
ATOM 686 C C . PRO A 1 83 ? -10.302 -3.269 4.927 1.00 87.25 83 PRO A C 1
ATOM 688 O O . PRO A 1 83 ? -10.879 -4.337 5.141 1.00 87.25 83 PRO A O 1
ATOM 691 N N . PRO A 1 84 ? -10.561 -2.173 5.647 1.00 86.62 84 PRO A N 1
ATOM 692 C CA . PRO A 1 84 ? -11.564 -2.141 6.704 1.00 86.62 84 PRO A CA 1
ATOM 693 C C . PRO A 1 84 ? -12.973 -2.367 6.132 1.00 86.62 84 PRO A C 1
ATOM 695 O O . PRO A 1 84 ? -13.300 -1.921 5.030 1.00 86.62 84 PRO A O 1
ATOM 698 N N . GLU A 1 85 ? -13.836 -3.053 6.879 1.00 81.06 85 GLU A N 1
ATOM 699 C CA . GLU A 1 85 ? -15.209 -3.344 6.437 1.00 81.06 85 GLU A CA 1
ATOM 700 C C . GLU A 1 85 ? -16.130 -2.117 6.512 1.00 81.06 85 GLU A C 1
ATOM 702 O O . GLU A 1 85 ? -17.037 -1.984 5.698 1.00 81.06 85 GLU A O 1
ATOM 707 N N . THR A 1 86 ? -15.880 -1.197 7.448 1.00 80.25 86 THR A N 1
ATOM 708 C CA . THR A 1 86 ? -16.847 -0.153 7.836 1.00 80.25 86 THR A CA 1
ATOM 709 C C . THR A 1 86 ? -16.310 1.280 7.803 1.00 80.25 86 THR A C 1
ATOM 711 O O . THR A 1 86 ? -17.007 2.196 8.236 1.00 80.25 86 THR A O 1
ATOM 714 N N . ILE A 1 87 ? -15.091 1.519 7.302 1.00 85.06 87 ILE A N 1
ATOM 715 C CA . ILE A 1 87 ? -14.564 2.891 7.219 1.00 85.06 87 ILE A CA 1
ATOM 716 C C . ILE A 1 87 ? -15.347 3.691 6.173 1.00 85.06 87 ILE A C 1
ATOM 718 O O . ILE A 1 87 ? -15.412 3.316 5.005 1.00 85.06 87 ILE A O 1
ATOM 722 N N . GLN A 1 88 ? -15.896 4.828 6.602 1.00 85.94 88 GLN A N 1
ATOM 723 C CA . GLN A 1 88 ? -16.398 5.870 5.715 1.00 85.94 88 GLN A CA 1
ATOM 724 C C . GLN A 1 88 ? -15.297 6.906 5.498 1.00 85.94 88 GLN A C 1
ATOM 726 O O . GLN A 1 88 ? -14.759 7.464 6.453 1.00 85.94 88 GLN A O 1
ATOM 731 N N . LEU A 1 89 ? -14.951 7.146 4.237 1.00 89.94 89 LEU A N 1
ATOM 732 C CA . LEU A 1 89 ? -13.949 8.138 3.866 1.00 89.94 89 LEU A CA 1
ATOM 733 C C . LEU A 1 89 ? -14.582 9.531 3.848 1.00 89.94 89 LEU A C 1
ATOM 735 O O . LEU A 1 89 ? -15.597 9.726 3.177 1.00 89.94 89 LEU A O 1
ATOM 739 N N . SER A 1 90 ? -13.961 10.490 4.539 1.00 92.62 90 SER A N 1
ATOM 740 C CA . SER A 1 90 ? -14.271 11.912 4.362 1.00 92.62 90 SER A CA 1
ATOM 741 C C . SER A 1 90 ? -13.856 12.389 2.966 1.00 92.62 90 SER A C 1
ATOM 743 O O . SER A 1 90 ? -13.024 11.752 2.313 1.00 92.62 90 SER A O 1
ATOM 745 N N . ASP A 1 91 ? -14.383 13.531 2.526 1.00 92.94 91 ASP A N 1
ATOM 746 C CA . ASP A 1 91 ? -14.018 14.126 1.233 1.00 92.94 91 ASP A CA 1
ATOM 747 C C . ASP A 1 91 ? -12.509 14.411 1.144 1.00 92.94 91 ASP A C 1
ATOM 749 O O . ASP A 1 91 ? -11.861 14.030 0.170 1.00 92.94 91 ASP A O 1
ATOM 753 N N . GLU A 1 92 ? -11.910 14.950 2.212 1.00 91.81 92 GLU A N 1
ATOM 754 C CA . GLU A 1 92 ? -10.459 15.173 2.292 1.00 91.81 92 GLU A CA 1
ATOM 755 C C . GLU A 1 92 ? -9.667 13.856 2.176 1.00 91.81 92 GLU A C 1
ATOM 757 O O . GLU A 1 92 ? -8.657 13.772 1.465 1.00 91.81 92 GLU A O 1
ATOM 762 N N . SER A 1 93 ? -10.123 12.795 2.853 1.00 92.62 93 SER A N 1
ATOM 763 C CA . SER A 1 93 ? -9.488 11.479 2.758 1.00 92.62 93 SER A CA 1
ATOM 764 C C . SER A 1 93 ? -9.625 10.896 1.351 1.00 92.62 93 SER A C 1
ATOM 766 O O . SER A 1 93 ? -8.661 10.307 0.857 1.00 92.62 93 SER A O 1
ATOM 768 N N . ARG A 1 94 ? -10.763 11.093 0.672 1.00 93.75 94 ARG A N 1
ATOM 769 C CA . ARG A 1 94 ? -10.964 10.669 -0.723 1.00 93.75 94 ARG A CA 1
ATOM 770 C C . ARG A 1 94 ? -10.016 11.388 -1.677 1.00 93.75 94 ARG A C 1
ATOM 772 O O . ARG A 1 94 ? -9.352 10.705 -2.451 1.00 93.75 94 ARG A O 1
ATOM 779 N N . GLU A 1 95 ? -9.883 12.711 -1.589 1.00 92.38 95 GLU A N 1
ATOM 780 C CA . GLU A 1 95 ? -8.957 13.483 -2.435 1.00 92.38 95 GLU A CA 1
ATOM 781 C C . GLU A 1 95 ? -7.505 13.014 -2.266 1.00 92.38 95 GLU A C 1
ATOM 783 O O . GLU A 1 95 ? -6.802 12.740 -3.245 1.00 92.38 95 GLU A O 1
ATOM 788 N N . ARG A 1 96 ? -7.062 12.830 -1.013 1.00 93.25 96 ARG A N 1
ATOM 789 C CA . ARG A 1 96 ? -5.731 12.283 -0.714 1.00 93.2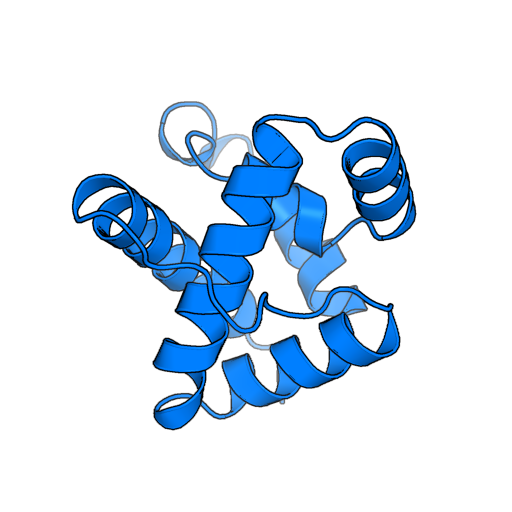5 96 ARG A CA 1
ATOM 790 C C . ARG A 1 96 ? -5.553 10.879 -1.299 1.00 93.25 96 ARG A C 1
ATOM 792 O O . ARG A 1 96 ? -4.525 10.604 -1.924 1.00 93.25 96 ARG A O 1
ATOM 799 N N . CYS A 1 97 ? -6.526 9.992 -1.090 1.00 94.75 97 CYS A N 1
ATOM 800 C CA . CYS A 1 97 ? -6.465 8.616 -1.584 1.00 94.75 97 CYS A CA 1
ATOM 801 C C . CYS A 1 97 ? -6.481 8.560 -3.116 1.00 94.75 97 CYS A C 1
ATOM 803 O O . CYS A 1 97 ? -5.799 7.722 -3.702 1.00 94.75 97 CYS A O 1
ATOM 805 N N . GLN A 1 98 ? -7.192 9.472 -3.779 1.00 93.81 98 GLN A N 1
ATOM 806 C CA . GLN A 1 98 ? -7.246 9.545 -5.234 1.00 93.81 98 GLN A CA 1
ATOM 807 C C . GLN A 1 98 ? -5.866 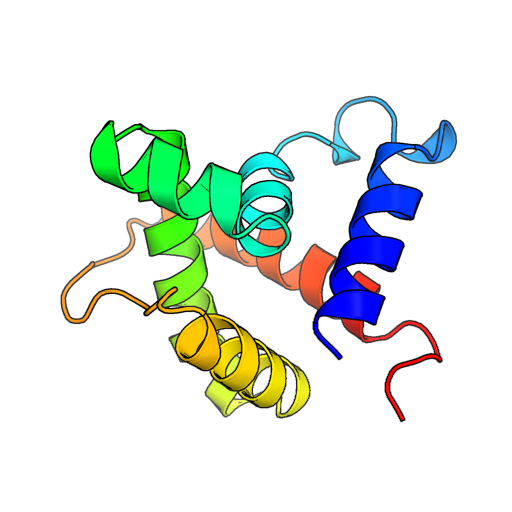9.837 -5.837 1.00 93.81 98 GLN A C 1
ATOM 809 O O . GLN A 1 98 ? -5.461 9.154 -6.782 1.00 93.81 98 GLN A O 1
ATOM 814 N N . GLU A 1 99 ? -5.104 10.777 -5.266 1.00 91.94 99 GLU A N 1
ATOM 815 C CA . GLU A 1 99 ? -3.734 11.035 -5.726 1.00 91.94 99 GLU A CA 1
ATOM 816 C C . GLU A 1 99 ? -2.804 9.847 -5.437 1.00 91.94 99 GLU A C 1
ATOM 818 O O . GLU A 1 99 ? -2.015 9.447 -6.294 1.00 91.94 99 GLU A O 1
ATOM 823 N N . GLN A 1 100 ? -2.944 9.202 -4.275 1.00 93.19 100 GLN A N 1
ATOM 824 C CA . GLN A 1 100 ? -2.175 7.996 -3.943 1.00 93.19 100 GLN A CA 1
ATOM 825 C C . GLN A 1 100 ? -2.453 6.844 -4.914 1.00 93.19 100 GLN A C 1
ATOM 827 O O . GLN A 1 100 ? -1.524 6.186 -5.386 1.00 93.19 100 GLN A O 1
ATOM 832 N N . VAL A 1 101 ? -3.719 6.618 -5.270 1.00 92.88 101 VAL A N 1
ATOM 833 C CA . VAL A 1 101 ? -4.097 5.617 -6.271 1.00 92.88 101 VAL A CA 1
ATOM 834 C C . VAL A 1 101 ? -3.579 5.993 -7.654 1.00 92.88 101 VAL A C 1
ATOM 836 O O . VAL A 1 101 ? -3.164 5.104 -8.397 1.00 92.88 101 VAL A O 1
ATOM 839 N N . ARG A 1 102 ? -3.539 7.281 -8.014 1.00 91.44 102 ARG A N 1
ATOM 840 C CA . ARG A 1 102 ? -2.930 7.731 -9.274 1.00 91.44 102 ARG A CA 1
ATOM 841 C C . ARG A 1 102 ? -1.450 7.354 -9.340 1.00 91.44 102 ARG A C 1
ATOM 843 O O . ARG A 1 102 ? -1.017 6.792 -10.346 1.00 91.44 102 ARG A O 1
ATOM 850 N N . ILE A 1 103 ? -0.704 7.590 -8.261 1.00 89.88 103 ILE A N 1
ATOM 851 C CA . ILE A 1 103 ? 0.711 7.208 -8.158 1.00 89.88 103 ILE A CA 1
ATOM 852 C C . ILE A 1 103 ? 0.864 5.683 -8.203 1.00 89.88 103 ILE A C 1
ATOM 854 O O . ILE A 1 103 ? 1.679 5.171 -8.968 1.00 89.88 103 ILE A O 1
ATOM 858 N N . LEU A 1 104 ? 0.047 4.935 -7.453 1.00 90.31 104 LEU A N 1
ATOM 859 C CA . LEU A 1 104 ? 0.051 3.471 -7.499 1.00 90.31 104 LEU A CA 1
ATOM 860 C C . LEU A 1 104 ? -0.190 2.962 -8.918 1.00 90.31 104 LEU A C 1
ATOM 862 O O . LEU A 1 104 ? 0.597 2.162 -9.407 1.00 90.31 104 LEU A O 1
ATOM 866 N N . LYS A 1 105 ? -1.213 3.462 -9.619 1.00 89.00 105 LYS A N 1
ATOM 867 C CA . LYS A 1 105 ? -1.488 3.092 -11.015 1.00 89.00 105 LYS A CA 1
ATOM 868 C C . LYS A 1 105 ? -0.278 3.350 -11.918 1.00 89.00 105 LYS A C 1
ATOM 870 O O . LYS A 1 105 ? 0.026 2.496 -12.744 1.00 89.00 105 LYS A O 1
ATOM 875 N N . GLN A 1 106 ? 0.441 4.461 -11.736 1.00 87.00 106 GLN A N 1
ATOM 876 C CA . GLN A 1 106 ? 1.678 4.739 -12.476 1.00 87.00 106 GLN A CA 1
ATOM 877 C C . GLN A 1 106 ? 2.763 3.696 -12.178 1.00 87.00 106 GLN A C 1
ATOM 879 O O . GLN A 1 106 ? 3.282 3.087 -13.112 1.00 87.00 106 GLN A O 1
ATOM 884 N N . LEU A 1 107 ? 3.045 3.417 -10.902 1.00 86.94 107 LEU A N 1
ATOM 885 C CA . LEU A 1 107 ? 4.040 2.417 -10.484 1.00 86.94 107 LEU A CA 1
ATOM 886 C C . LEU A 1 107 ? 3.694 1.001 -10.974 1.00 86.94 107 LEU A C 1
ATOM 888 O O . LEU A 1 107 ? 4.573 0.234 -11.359 1.00 86.94 107 LEU A O 1
ATOM 892 N N . ILE A 1 108 ? 2.402 0.683 -10.992 1.00 84.56 108 ILE A N 1
ATOM 893 C CA . ILE A 1 108 ? 1.822 -0.580 -11.457 1.00 84.56 108 ILE A CA 1
ATOM 894 C C . ILE A 1 108 ? 1.802 -0.681 -12.993 1.00 84.56 108 ILE A C 1
ATOM 896 O O . ILE A 1 108 ? 1.684 -1.765 -13.558 1.00 84.56 108 ILE A O 1
ATOM 900 N N . SER A 1 109 ? 1.877 0.448 -13.700 1.00 77.25 109 SER A N 1
ATOM 901 C CA . SER A 1 109 ? 1.835 0.489 -15.167 1.00 77.25 109 SER A CA 1
ATOM 902 C C . SER A 1 109 ? 3.193 0.350 -15.848 1.00 77.25 109 SER A C 1
ATOM 904 O O . SER A 1 109 ? 3.232 0.085 -17.049 1.00 77.25 109 SER A O 1
ATOM 906 N N . LEU A 1 110 ? 4.293 0.502 -15.104 1.00 65.69 110 LEU A N 1
ATOM 907 C CA . LEU A 1 110 ? 5.643 0.307 -15.629 1.00 65.69 110 LEU A CA 1
ATOM 908 C C . LEU A 1 110 ? 5.783 -1.145 -16.118 1.00 65.69 110 LEU A C 1
ATOM 910 O O . LEU A 1 110 ? 5.290 -2.053 -15.467 1.00 65.69 110 LEU A O 1
ATOM 914 N N . ALA A 1 111 ? 6.430 -1.367 -17.265 1.00 48.66 111 ALA A N 1
ATOM 915 C CA . ALA A 1 111 ? 6.399 -2.582 -18.106 1.00 48.66 111 ALA A CA 1
ATOM 916 C C . ALA A 1 111 ? 6.688 -3.960 -17.448 1.00 48.66 111 ALA A C 1
ATOM 918 O O . ALA A 1 111 ? 6.615 -4.985 -18.117 1.00 48.66 111 ALA A O 1
ATOM 919 N N . TYR A 1 112 ? 6.977 -4.014 -16.150 1.00 52.28 112 TYR A N 1
ATOM 920 C CA . TYR A 1 112 ? 7.259 -5.221 -15.368 1.00 52.28 112 TYR A CA 1
ATOM 921 C C . TYR A 1 112 ? 5.997 -5.938 -14.832 1.00 52.28 112 TYR A C 1
ATOM 923 O O . TYR A 1 112 ? 6.103 -6.803 -13.966 1.00 52.28 112 TYR A O 1
ATOM 931 N N . TRP A 1 113 ? 4.802 -5.568 -15.307 1.00 53.28 113 TRP A N 1
ATOM 932 C CA . TRP A 1 113 ? 3.499 -6.043 -14.806 1.00 53.28 113 TRP A CA 1
ATOM 933 C C . TRP A 1 113 ? 2.678 -6.803 -15.871 1.00 53.28 113 TRP A C 1
ATOM 935 O O . TRP A 1 113 ? 1.455 -6.643 -15.935 1.00 53.28 113 TRP A O 1
ATOM 945 N N . HIS A 1 114 ? 3.355 -7.583 -16.722 1.00 48.78 114 HIS A N 1
ATOM 946 C CA . HIS A 1 114 ? 2.759 -8.532 -17.675 1.00 48.78 114 HIS A CA 1
ATOM 947 C C . HIS A 1 114 ? 2.873 -9.974 -17.182 1.00 48.78 114 HIS A C 1
ATOM 949 O O . HIS A 1 114 ? 3.905 -10.298 -16.550 1.00 48.78 114 HIS A O 1
#

Organism: NCBI:txid489973

Sequence (114 aa):
MYRILSESVNNYMNDPATEGARRKGMSPICLLVDARRYHEQRLQNTPLYHQTQELLCFLREASAENPRLETLLWHLESRRMLPPETIQLSDESRERCQEQVRILKQLISLAYWH

Secondary structure (DSSP, 8-state):
-HHHHHHHHHHHHH-GGG-SGGGTT-HHHHHHH-HHHHHHHHHTT-HHHHHHHHHHHHHHHHHTT-HHHHHHHHHHHTTT-PPPSSPPPPHHHHHHHHHHHHHHHHHHHSTT--